Protein AF-A0A0F9UTX5-F1 (afdb_monomer)

Mean predicted aligned error: 12.97 Å

pLDDT: mean 73.26, std 16.22, range [46.44, 94.38]

Organism: NCBI:txid412755

Foldseek 3Di:
DVVVLVVVQVVAQEEDEDDDPVCPDPQFKDWLVVLCVLLVHDSVLCVLCSNVLSWYWYQYPVRTTITTPVSSVVCVVVCVVQDPVNSVQCVVVDPVSNVVVVVVVVVVPDDDD

Solvent-accessible surface area (backbone atoms only — not comparable to full-atom values): 6620 Å² total; per-residue (Å²): 111,69,69,61,49,53,60,55,50,78,75,52,60,44,86,38,71,84,68,64,75,72,55,70,33,82,91,42,20,28,47,45,69,58,45,15,58,74,72,74,48,53,52,67,58,45,65,75,38,33,73,81,71,50,47,42,34,40,34,48,97,83,72,47,49,28,34,44,48,67,60,53,50,48,48,63,69,59,35,85,79,52,52,75,66,52,57,49,45,34,68,74,44,44,83,65,34,41,57,50,51,54,52,50,61,60,60,74,69,62,76,89,125

Sequence (113 aa):
MAQALQNYVSRHKGDIWNAPGWVFAPDVTLRIGKAAAFLGISAINLIRNTDLWGFTVYRTSGYYRYYLISELEAFKTEAPKLTASDIKRATEGGKNGIQTAITKAARGKRPKA

Nearest PDB structures (foldseek):
  6ama-assembly1_B  TM=8.672E-01  e=1.223E-01  Streptomyces venezuelae
  6ama-assembly1_A  TM=8.752E-01  e=1.779E-01  Streptomyces venezuelae
  6amk-assembly1_A  TM=8.420E-01  e=2.589E-01  Streptomyces venezuelae
  5i44-assembly4_E  TM=6.878E-01  e=1.475E-01  Bacillus subtilis subsp. subtilis str. 168
  5i44-assembly1_D  TM=6.869E-01  e=1.779E-01  Bacillus subtilis subsp. subtilis str. 168

Secondary structure (DSSP, 8-state):
-HHHHHHHHTT--SEESS--GGGGSTTTEEEHHHHHHHHTS-HHHHHHHHHHHT--EEE-TT--EEEEHHHHHHHHHHGGGS-HHHHHHH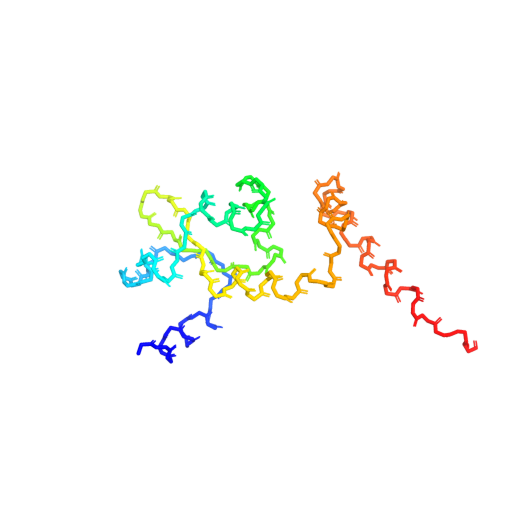HHSHHHHHHHHHHHHHHTT----

Radius of gyration: 16.25 Å; Cα contacts (8 Å, |Δi|>4): 103; chains: 1; bounding box: 46×26×47 Å

Structure (mmCIF, N/CA/C/O backbone):
data_AF-A0A0F9UTX5-F1
#
_entry.id   AF-A0A0F9UTX5-F1
#
loop_
_atom_site.group_PDB
_atom_site.id
_atom_site.type_symbol
_atom_site.label_atom_id
_atom_site.label_alt_id
_atom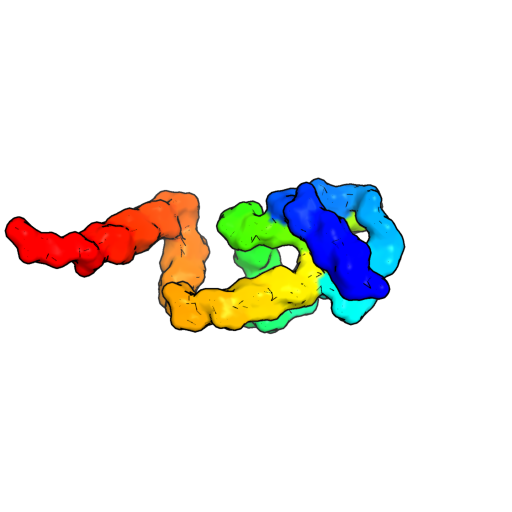_site.label_comp_id
_atom_site.label_asym_id
_atom_site.label_entity_id
_atom_site.label_seq_id
_atom_site.pdbx_PDB_ins_code
_atom_site.Cartn_x
_atom_site.Cartn_y
_atom_site.Cartn_z
_atom_site.occupancy
_atom_site.B_iso_or_equiv
_atom_site.auth_seq_id
_atom_site.auth_comp_id
_atom_site.auth_asym_id
_atom_site.auth_atom_id
_atom_site.pdbx_PDB_model_num
ATOM 1 N N . MET A 1 1 ? -7.980 -6.834 -18.075 1.00 56.12 1 MET A N 1
ATOM 2 C CA . MET A 1 1 ? -6.999 -6.382 -17.060 1.00 56.12 1 MET A CA 1
ATOM 3 C C . MET A 1 1 ? -7.576 -6.410 -15.640 1.00 56.12 1 MET A C 1
ATOM 5 O O . MET A 1 1 ? -6.943 -6.997 -14.774 1.00 56.12 1 MET A O 1
ATOM 9 N N . ALA A 1 2 ? -8.796 -5.901 -15.407 1.00 59.25 2 ALA A N 1
ATOM 10 C CA . ALA A 1 2 ? -9.428 -5.852 -14.076 1.00 59.25 2 ALA A CA 1
ATOM 11 C C . ALA A 1 2 ? -9.548 -7.208 -13.336 1.00 59.25 2 ALA A C 1
ATOM 13 O O . ALA A 1 2 ? -9.177 -7.292 -12.169 1.00 59.25 2 ALA A O 1
ATOM 14 N N . GLN A 1 3 ? -9.980 -8.286 -14.009 1.00 64.56 3 GLN A N 1
ATOM 15 C CA . GLN A 1 3 ? -10.125 -9.615 -13.381 1.00 64.56 3 GLN A CA 1
ATOM 16 C C . GLN A 1 3 ? -8.777 -10.217 -12.942 1.00 64.56 3 GLN A C 1
ATOM 18 O O . GLN A 1 3 ? -8.666 -10.816 -11.876 1.00 64.56 3 GLN A O 1
ATOM 23 N N . ALA A 1 4 ? -7.735 -10.050 -13.763 1.00 64.81 4 ALA A N 1
ATOM 24 C CA . ALA A 1 4 ? -6.394 -10.551 -13.468 1.00 64.81 4 ALA A CA 1
ATOM 25 C C . ALA A 1 4 ? -5.766 -9.799 -12.289 1.00 64.81 4 ALA A C 1
ATOM 27 O O . ALA A 1 4 ? -5.165 -10.425 -11.421 1.00 64.81 4 ALA A O 1
ATOM 28 N N . LEU A 1 5 ? -5.975 -8.480 -12.220 1.00 64.19 5 LEU A N 1
ATOM 29 C CA . LEU A 1 5 ? -5.590 -7.665 -11.071 1.00 64.19 5 LEU A CA 1
ATOM 30 C C . LEU A 1 5 ? -6.323 -8.125 -9.803 1.00 64.19 5 LEU A C 1
ATOM 32 O O . LEU A 1 5 ? -5.664 -8.424 -8.816 1.00 64.19 5 LEU A O 1
ATOM 36 N N . GLN A 1 6 ? -7.650 -8.278 -9.828 1.00 66.38 6 GLN A N 1
ATOM 37 C CA . GLN A 1 6 ? -8.408 -8.764 -8.663 1.00 66.38 6 GLN A CA 1
ATOM 38 C C . GLN A 1 6 ? -7.940 -10.145 -8.177 1.00 66.38 6 GLN A C 1
ATOM 40 O O . GLN A 1 6 ? -7.744 -10.355 -6.978 1.00 66.38 6 GLN A O 1
ATOM 45 N N . ASN A 1 7 ? -7.705 -11.081 -9.097 1.00 70.81 7 ASN A N 1
ATOM 46 C CA . ASN A 1 7 ? -7.204 -12.414 -8.756 1.00 70.81 7 ASN A CA 1
ATOM 47 C C . ASN A 1 7 ? -5.779 -12.370 -8.187 1.00 70.81 7 ASN A C 1
ATOM 49 O O . ASN A 1 7 ? -5.430 -13.189 -7.341 1.00 70.81 7 ASN A O 1
ATOM 53 N N . TYR A 1 8 ? -4.957 -11.428 -8.647 1.00 68.38 8 TYR A N 1
ATOM 54 C CA . TYR A 1 8 ? -3.596 -11.251 -8.159 1.00 68.38 8 TYR A CA 1
ATOM 55 C C . TYR A 1 8 ? -3.577 -10.624 -6.757 1.00 68.38 8 TYR A C 1
ATOM 57 O O . TYR A 1 8 ? -2.915 -11.141 -5.865 1.00 68.38 8 TYR A O 1
ATOM 65 N N . VAL A 1 9 ? -4.365 -9.571 -6.527 1.00 65.69 9 VAL A N 1
ATOM 66 C CA . VAL A 1 9 ? -4.469 -8.880 -5.229 1.00 65.69 9 VAL A CA 1
ATOM 67 C C . VAL A 1 9 ? -5.085 -9.774 -4.157 1.00 65.69 9 VAL A C 1
ATOM 69 O O . VAL A 1 9 ? -4.559 -9.865 -3.058 1.00 65.69 9 VAL A O 1
ATOM 72 N N . SER A 1 10 ? -6.160 -10.503 -4.469 1.00 66.25 10 SER A N 1
ATOM 73 C CA . SER A 1 10 ? -6.839 -11.369 -3.487 1.00 66.25 10 SER A CA 1
ATOM 74 C C . SER A 1 10 ? -5.953 -12.477 -2.901 1.00 66.25 10 SER A C 1
ATOM 76 O O . SER A 1 10 ? -6.254 -12.995 -1.826 1.00 66.25 10 SER A O 1
ATOM 78 N N . ARG A 1 11 ? -4.853 -12.832 -3.576 1.00 65.44 11 ARG A N 1
ATOM 79 C CA . ARG A 1 11 ? -3.894 -13.854 -3.129 1.00 65.44 11 ARG A CA 1
ATOM 80 C C . ARG A 1 11 ? -2.819 -13.329 -2.182 1.00 65.44 11 ARG A C 1
ATOM 82 O O . ARG A 1 11 ? -2.074 -14.135 -1.625 1.00 65.44 11 ARG A O 1
ATOM 89 N N . HIS A 1 12 ? -2.697 -12.019 -2.013 1.00 66.19 12 HIS A N 1
ATOM 90 C CA . HIS A 1 12 ? -1.571 -11.421 -1.311 1.00 66.19 12 HIS A CA 1
ATOM 91 C C . HIS A 1 12 ? -2.050 -10.372 -0.303 1.00 66.19 12 HIS A C 1
ATOM 93 O O . HIS A 1 12 ? -2.969 -9.628 -0.597 1.00 66.19 12 HIS A O 1
ATOM 99 N N . LYS A 1 13 ? -1.455 -10.348 0.897 1.00 65.75 13 LYS A N 1
ATOM 100 C CA . LYS A 1 13 ? -1.717 -9.377 1.985 1.00 65.75 13 LYS A CA 1
ATOM 101 C C .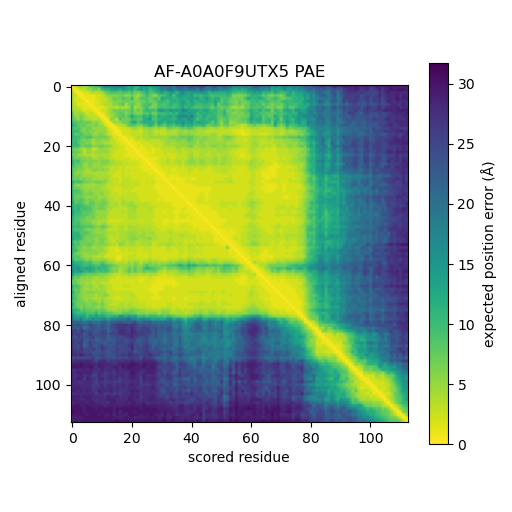 LYS A 1 13 ? -0.463 -9.177 2.850 1.00 65.75 13 LYS A C 1
ATOM 103 O O . LYS A 1 13 ? -0.495 -9.303 4.070 1.00 65.75 13 LYS A O 1
ATOM 108 N N . GLY A 1 14 ? 0.674 -9.005 2.181 1.00 74.50 14 GLY A N 1
ATOM 109 C CA . GLY A 1 14 ? 2.001 -8.849 2.780 1.00 74.50 14 GLY A CA 1
ATOM 110 C C . GLY A 1 14 ? 2.994 -8.262 1.771 1.00 74.50 14 GLY A C 1
ATOM 111 O O . GLY A 1 14 ? 2.578 -7.755 0.727 1.00 74.50 14 GLY A O 1
ATOM 112 N N . ASP A 1 15 ? 4.295 -8.340 2.068 1.00 84.31 15 ASP A N 1
ATOM 113 C CA . ASP A 1 15 ? 5.359 -7.814 1.198 1.00 84.31 15 ASP A CA 1
ATOM 114 C C . ASP A 1 15 ? 5.608 -8.732 -0.023 1.00 84.31 15 ASP A C 1
ATOM 116 O O . ASP A 1 15 ? 5.925 -9.914 0.120 1.00 84.31 15 ASP A O 1
ATOM 120 N N . ILE A 1 16 ? 5.538 -8.172 -1.236 1.00 88.06 16 ILE A N 1
ATOM 121 C CA . ILE A 1 16 ? 5.797 -8.862 -2.511 1.00 88.06 16 ILE A CA 1
ATOM 122 C C . ILE A 1 16 ? 6.984 -8.223 -3.224 1.00 88.06 16 ILE A C 1
ATOM 124 O O . ILE A 1 16 ? 6.950 -7.043 -3.557 1.00 88.06 16 ILE A O 1
ATOM 1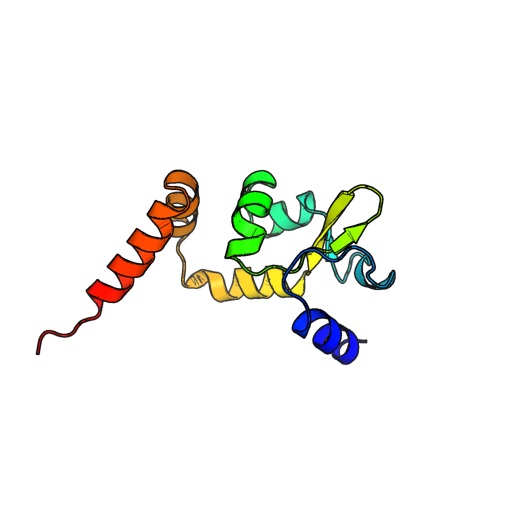28 N N . TRP A 1 17 ? 8.003 -9.024 -3.533 1.00 84.44 17 TRP A N 1
ATOM 129 C CA . TRP A 1 17 ? 9.254 -8.559 -4.148 1.00 84.44 17 TRP A CA 1
ATOM 130 C C . TRP A 1 17 ? 9.356 -8.798 -5.660 1.00 84.44 17 TRP A C 1
ATOM 132 O O . TRP A 1 17 ? 10.144 -8.137 -6.326 1.00 84.44 17 TRP A O 1
ATOM 142 N N . ASN A 1 18 ? 8.534 -9.696 -6.212 1.00 80.12 18 ASN A N 1
ATOM 143 C CA . ASN A 1 18 ? 8.616 -10.146 -7.608 1.00 80.12 18 ASN A CA 1
ATOM 144 C C . ASN A 1 18 ? 7.277 -9.978 -8.335 1.00 80.12 18 ASN A C 1
ATOM 146 O O . ASN A 1 18 ? 6.745 -10.920 -8.924 1.00 80.12 18 ASN A O 1
ATOM 150 N N . ALA A 1 19 ? 6.690 -8.787 -8.238 1.00 83.31 19 ALA A N 1
ATOM 151 C CA . ALA A 1 19 ? 5.434 -8.498 -8.913 1.00 83.31 19 ALA A CA 1
ATOM 152 C C . ALA A 1 19 ? 5.643 -8.175 -10.404 1.00 83.31 19 ALA A C 1
ATOM 154 O O . ALA A 1 19 ? 6.680 -7.620 -10.774 1.00 83.31 19 ALA A O 1
ATOM 155 N N . PRO A 1 20 ? 4.661 -8.485 -11.270 1.00 84.19 20 PRO A N 1
ATOM 156 C CA . PRO A 1 20 ? 4.687 -8.073 -12.665 1.00 84.19 20 PRO A CA 1
ATOM 157 C C . PRO A 1 20 ? 4.847 -6.557 -12.817 1.00 84.19 20 PRO A C 1
ATOM 159 O O . PRO A 1 20 ? 4.254 -5.788 -12.063 1.00 84.19 20 PRO A O 1
ATOM 162 N N . GLY A 1 21 ? 5.568 -6.122 -13.854 1.00 83.31 21 GLY A N 1
ATOM 163 C CA . GLY A 1 21 ? 5.844 -4.700 -14.099 1.00 83.31 21 GLY A CA 1
ATOM 164 C C . GLY A 1 21 ? 4.595 -3.810 -14.155 1.00 83.31 21 GLY A C 1
ATOM 165 O O . GLY A 1 21 ? 4.627 -2.680 -13.675 1.00 83.31 21 GLY A O 1
ATOM 166 N N . TRP A 1 22 ? 3.474 -4.336 -14.665 1.00 85.00 22 TRP A N 1
ATOM 167 C CA . TRP A 1 22 ? 2.203 -3.607 -14.761 1.00 85.00 22 TRP A CA 1
ATOM 168 C C . TRP A 1 22 ? 1.603 -3.229 -13.397 1.00 85.00 22 TRP A C 1
ATOM 170 O O . TRP A 1 22 ? 0.814 -2.294 -13.327 1.00 85.00 22 TRP A O 1
ATOM 180 N N . VAL A 1 23 ? 1.990 -3.899 -12.305 1.00 85.56 23 VAL A N 1
ATOM 181 C CA . VAL A 1 23 ? 1.538 -3.550 -10.946 1.00 85.56 23 VAL A CA 1
ATOM 182 C C . VAL A 1 23 ? 2.080 -2.186 -10.515 1.00 85.56 23 VAL A C 1
ATOM 184 O O . VAL A 1 23 ? 1.427 -1.460 -9.771 1.00 85.56 23 VAL A O 1
ATOM 187 N N . PHE A 1 24 ? 3.256 -1.800 -11.010 1.00 88.06 24 PHE A N 1
ATOM 188 C CA . PHE A 1 24 ? 3.900 -0.527 -10.679 1.00 88.06 24 PHE A CA 1
ATOM 189 C C . PHE A 1 24 ? 3.425 0.640 -11.553 1.00 88.06 24 PHE A C 1
ATOM 191 O O . PHE A 1 24 ? 3.987 1.735 -11.475 1.00 88.06 24 PHE A O 1
ATOM 198 N N . ALA A 1 25 ? 2.414 0.415 -12.397 1.00 86.75 25 ALA A N 1
ATOM 199 C CA . ALA A 1 25 ? 1.832 1.463 -13.214 1.00 86.75 25 ALA A CA 1
ATOM 200 C C . ALA A 1 25 ? 1.121 2.518 -12.330 1.00 86.75 25 ALA A C 1
ATOM 202 O O . ALA A 1 25 ? 0.549 2.161 -11.292 1.00 86.75 25 ALA A O 1
ATOM 203 N N . PRO A 1 26 ? 1.158 3.816 -12.699 1.00 85.00 26 PRO A N 1
ATOM 204 C CA . PRO A 1 26 ? 0.644 4.906 -11.859 1.00 85.00 26 PRO A CA 1
ATOM 205 C C . PRO A 1 26 ? -0.862 4.854 -11.566 1.00 85.00 26 PRO A C 1
ATOM 207 O O . PRO A 1 26 ? -1.317 5.498 -10.625 1.00 85.00 26 PRO A O 1
ATOM 210 N N . ASP A 1 27 ? -1.618 4.136 -12.390 1.00 86.75 27 ASP A N 1
ATOM 211 C CA . ASP A 1 27 ? -3.057 3.883 -12.290 1.00 86.75 27 ASP A CA 1
ATOM 212 C C . ASP A 1 27 ? -3.398 2.657 -11.426 1.00 86.75 27 ASP A C 1
ATOM 214 O O . ASP A 1 27 ? -4.560 2.450 -11.085 1.00 86.75 27 ASP A O 1
ATOM 218 N N . VAL A 1 28 ? -2.397 1.861 -11.035 1.00 87.44 28 VAL A N 1
ATOM 219 C CA . VAL A 1 28 ? -2.580 0.633 -10.245 1.00 87.44 28 VAL A CA 1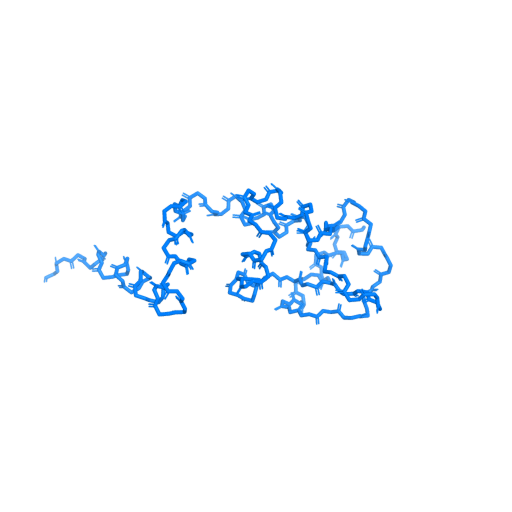
ATOM 220 C C . VAL A 1 28 ? -2.059 0.806 -8.819 1.00 87.44 28 VAL A C 1
ATOM 222 O O . VAL A 1 28 ? -2.771 0.511 -7.853 1.00 87.44 28 VAL A O 1
ATOM 225 N N . THR A 1 29 ? -0.828 1.301 -8.660 1.00 92.31 29 THR A N 1
ATOM 226 C CA . THR A 1 29 ? -0.214 1.511 -7.342 1.00 92.31 29 THR A CA 1
ATOM 227 C C . THR A 1 29 ? 0.329 2.920 -7.150 1.00 92.31 29 THR A C 1
ATOM 229 O O . THR A 1 29 ? 0.780 3.603 -8.068 1.00 92.31 29 THR A O 1
ATOM 232 N N . LEU A 1 30 ? 0.351 3.346 -5.889 1.00 93.62 30 LEU A N 1
ATOM 233 C CA . LEU A 1 30 ? 0.982 4.575 -5.443 1.00 93.62 30 LEU A CA 1
ATOM 234 C C . LEU A 1 30 ? 2.212 4.268 -4.607 1.00 93.62 30 LEU A C 1
ATOM 236 O O . LEU A 1 30 ? 2.188 3.468 -3.671 1.00 93.62 30 LEU A O 1
ATOM 240 N N . ARG A 1 31 ? 3.291 5.000 -4.882 1.00 93.81 31 ARG A N 1
ATOM 241 C CA . ARG A 1 31 ? 4.452 5.031 -3.994 1.00 93.81 31 ARG A CA 1
ATOM 242 C C . ARG A 1 31 ? 4.036 5.559 -2.623 1.00 93.81 31 ARG A C 1
ATOM 244 O O . ARG A 1 31 ? 3.210 6.468 -2.538 1.00 93.81 31 ARG A O 1
ATOM 251 N N . ILE A 1 32 ? 4.690 5.073 -1.572 1.00 92.94 32 ILE A N 1
ATOM 252 C CA . ILE A 1 32 ? 4.401 5.409 -0.171 1.00 92.94 32 ILE A CA 1
ATOM 253 C C . ILE A 1 32 ? 4.058 6.880 0.111 1.00 92.94 32 ILE A C 1
ATOM 255 O O . ILE A 1 32 ? 3.094 7.141 0.818 1.00 92.94 32 ILE A O 1
ATOM 259 N N . GLY A 1 33 ? 4.807 7.843 -0.437 1.00 91.81 33 GLY A N 1
ATOM 260 C CA . GLY A 1 33 ? 4.538 9.266 -0.202 1.00 91.81 33 GLY A CA 1
ATOM 261 C C . GLY A 1 33 ? 3.175 9.708 -0.741 1.00 91.81 33 GLY A C 1
ATOM 262 O O . GLY A 1 33 ? 2.429 10.391 -0.046 1.00 91.81 33 GLY A O 1
ATOM 263 N N . LYS A 1 34 ? 2.814 9.255 -1.949 1.00 94.38 34 LYS A N 1
ATOM 264 C CA . LYS A 1 34 ? 1.505 9.534 -2.556 1.00 94.38 34 LYS A CA 1
ATOM 265 C C . LYS A 1 34 ? 0.385 8.766 -1.854 1.00 94.38 34 LYS A C 1
ATOM 267 O O . LYS A 1 34 ? -0.671 9.336 -1.623 1.00 94.38 34 LYS A O 1
ATOM 272 N N . ALA A 1 35 ? 0.631 7.514 -1.465 1.00 92.88 35 ALA A N 1
ATOM 273 C CA . ALA A 1 35 ? -0.329 6.710 -0.708 1.00 92.88 35 ALA A CA 1
ATOM 274 C C . ALA A 1 35 ? -0.658 7.338 0.660 1.00 92.88 35 ALA A C 1
ATOM 276 O O . ALA A 1 35 ? -1.819 7.445 1.042 1.00 92.88 35 ALA A O 1
ATOM 277 N N . ALA A 1 36 ? 0.358 7.826 1.376 1.00 89.50 36 ALA A N 1
ATOM 278 C CA . ALA A 1 36 ? 0.181 8.500 2.658 1.00 89.50 36 ALA A CA 1
ATOM 279 C C . ALA A 1 36 ? -0.597 9.819 2.509 1.00 89.50 36 ALA A C 1
ATOM 281 O O . ALA A 1 36 ? -1.535 10.066 3.265 1.00 89.50 36 ALA A O 1
ATOM 282 N N . ALA A 1 37 ? -0.269 10.618 1.486 1.00 89.44 37 ALA A N 1
ATOM 283 C CA . ALA A 1 37 ? -1.010 11.835 1.159 1.00 89.44 37 ALA A CA 1
ATOM 284 C C . ALA A 1 37 ? -2.477 11.544 0.795 1.00 89.44 37 ALA A C 1
ATOM 286 O O . ALA A 1 37 ? -3.371 12.253 1.248 1.00 89.44 37 ALA A O 1
ATOM 287 N N . PHE A 1 38 ? -2.739 10.470 0.042 1.00 89.06 38 PHE A N 1
ATOM 288 C CA . PHE A 1 38 ? -4.092 10.042 -0.328 1.00 89.06 38 PHE A CA 1
ATOM 289 C C . PHE A 1 38 ? -4.972 9.719 0.894 1.00 89.06 38 PHE A C 1
ATOM 291 O O . PHE A 1 38 ? -6.166 10.050 0.920 1.00 89.06 38 PHE A O 1
ATOM 298 N N . LEU A 1 39 ? -4.362 9.103 1.912 1.00 86.06 39 LEU A N 1
ATOM 299 C CA . LEU A 1 39 ? -4.989 8.758 3.190 1.00 86.06 39 LEU A CA 1
ATOM 300 C C . LEU A 1 39 ? -4.976 9.901 4.222 1.00 86.06 39 LEU A C 1
ATOM 302 O O . LEU A 1 39 ? -5.607 9.771 5.267 1.00 86.06 39 LEU A O 1
ATOM 306 N N . GLY A 1 40 ? -4.270 11.006 3.966 1.00 87.00 40 GLY A N 1
ATOM 307 C CA . GLY A 1 40 ? -4.146 12.117 4.916 1.00 87.00 40 GLY A CA 1
ATOM 308 C C . GLY A 1 40 ? -3.322 11.787 6.170 1.00 87.00 40 GLY A C 1
ATOM 309 O O . GLY A 1 40 ? -3.558 12.363 7.229 1.00 87.00 40 GLY A O 1
ATOM 310 N N . ILE A 1 41 ? -2.365 10.860 6.074 1.00 85.12 41 ILE A N 1
ATOM 311 C CA . ILE A 1 41 ? -1.499 10.430 7.186 1.00 85.12 41 ILE A CA 1
ATOM 312 C C . ILE A 1 41 ? -0.018 10.609 6.838 1.00 85.12 41 ILE A C 1
ATOM 314 O O . ILE A 1 41 ? 0.353 10.801 5.682 1.00 85.12 41 ILE A O 1
ATOM 318 N N . SER A 1 42 ? 0.868 10.512 7.834 1.00 89.38 42 SER A N 1
ATOM 319 C CA . SER A 1 42 ? 2.310 10.491 7.570 1.00 89.38 42 SER A CA 1
ATOM 320 C C . SER A 1 42 ? 2.751 9.152 6.969 1.00 89.38 42 SER A C 1
ATOM 322 O O . SER A 1 42 ? 2.206 8.093 7.289 1.00 89.38 42 SER A O 1
ATOM 324 N N . ALA A 1 43 ? 3.798 9.176 6.138 1.00 88.75 43 ALA A N 1
ATOM 325 C CA . ALA A 1 43 ? 4.371 7.963 5.547 1.00 88.75 43 ALA A CA 1
ATOM 326 C C . ALA A 1 43 ? 4.840 6.953 6.610 1.00 88.75 43 ALA A C 1
ATOM 328 O O . ALA A 1 43 ? 4.717 5.745 6.423 1.00 88.75 43 ALA A O 1
ATOM 329 N N . ILE A 1 44 ? 5.338 7.446 7.749 1.00 88.50 44 ILE A N 1
ATOM 330 C CA . ILE A 1 44 ? 5.734 6.615 8.891 1.00 88.50 44 ILE A CA 1
ATOM 331 C C . ILE A 1 44 ? 4.513 5.913 9.489 1.00 88.50 44 ILE A C 1
ATOM 333 O O . ILE A 1 44 ? 4.594 4.724 9.792 1.00 88.50 44 ILE A O 1
ATOM 337 N N . ASN A 1 45 ? 3.389 6.622 9.647 1.00 83.88 45 ASN A N 1
ATOM 338 C CA . ASN A 1 45 ? 2.174 6.026 10.195 1.00 83.88 45 ASN A CA 1
ATOM 339 C C . ASN A 1 45 ? 1.604 4.957 9.258 1.00 83.88 45 ASN A C 1
ATOM 341 O O . ASN A 1 45 ? 1.190 3.900 9.725 1.00 83.88 45 ASN A O 1
ATOM 345 N N . LEU A 1 46 ? 1.675 5.201 7.944 1.00 88.44 46 LEU A N 1
ATOM 346 C CA . LEU A 1 46 ? 1.331 4.201 6.939 1.00 88.44 46 LEU A CA 1
ATOM 347 C C . LEU A 1 46 ? 2.180 2.937 7.121 1.00 88.44 46 LEU A C 1
ATOM 349 O O . LEU A 1 46 ? 1.616 1.883 7.361 1.00 88.44 46 LEU A O 1
ATOM 353 N N . ILE A 1 47 ? 3.515 3.053 7.147 1.00 87.94 47 ILE A N 1
ATOM 354 C CA . ILE A 1 47 ? 4.418 1.896 7.329 1.00 87.94 47 ILE A CA 1
ATOM 355 C C . ILE A 1 47 ? 4.117 1.121 8.611 1.00 87.94 47 ILE A C 1
ATOM 357 O O . ILE A 1 47 ? 4.119 -0.105 8.599 1.00 87.94 47 ILE A O 1
ATOM 361 N N . ARG A 1 48 ? 3.915 1.827 9.728 1.00 85.56 48 ARG A N 1
ATOM 362 C CA . ARG A 1 48 ? 3.719 1.194 11.041 1.00 85.56 48 ARG A CA 1
ATOM 363 C C . ARG A 1 48 ? 2.429 0.385 11.123 1.00 85.56 48 ARG A C 1
ATOM 365 O O . ARG A 1 48 ? 2.379 -0.562 11.900 1.00 85.56 48 ARG A O 1
ATOM 372 N N . ASN A 1 49 ? 1.409 0.773 10.361 1.00 83.12 49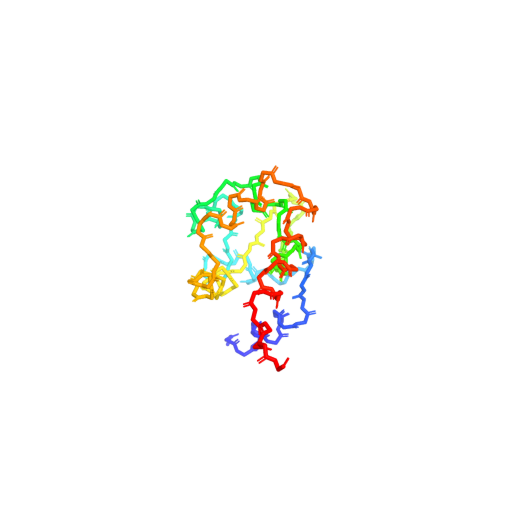 ASN A N 1
ATOM 373 C CA . ASN A 1 49 ? 0.090 0.153 10.416 1.00 83.12 49 ASN A CA 1
ATOM 374 C C . ASN A 1 49 ? -0.269 -0.632 9.153 1.00 83.12 49 ASN A C 1
ATOM 376 O O . ASN A 1 49 ? -1.333 -1.234 9.133 1.00 83.12 49 ASN A O 1
ATOM 380 N N . THR A 1 50 ? 0.600 -0.679 8.138 1.00 85.50 50 THR A N 1
ATOM 381 C CA . THR A 1 50 ? 0.412 -1.469 6.912 1.00 85.50 50 THR A CA 1
ATOM 382 C C . THR A 1 50 ? -0.087 -2.883 7.209 1.00 85.50 50 THR A C 1
ATOM 384 O O . THR A 1 50 ? -1.128 -3.282 6.692 1.00 85.50 50 THR A O 1
ATOM 387 N N . ASP A 1 51 ? 0.620 -3.611 8.079 1.00 79.31 51 ASP A N 1
ATOM 388 C CA . ASP A 1 51 ? 0.287 -5.001 8.406 1.00 79.31 51 ASP A CA 1
ATOM 389 C C . ASP A 1 51 ? -1.040 -5.098 9.166 1.00 79.31 51 ASP A C 1
ATOM 391 O O . ASP A 1 51 ? -1.830 -6.013 8.951 1.00 79.31 51 ASP A O 1
ATOM 395 N N . LEU A 1 52 ? -1.309 -4.125 10.045 1.00 78.56 52 LEU A N 1
ATOM 396 C CA . LEU A 1 52 ? -2.547 -4.060 10.820 1.00 78.56 52 LEU A CA 1
ATOM 397 C C . LEU A 1 52 ? -3.761 -3.787 9.923 1.00 78.56 52 LEU A C 1
ATOM 399 O O . LEU A 1 52 ? -4.837 -4.329 10.156 1.00 78.56 52 LEU A O 1
ATOM 403 N N . TRP A 1 53 ? -3.588 -2.938 8.912 1.00 81.56 53 TRP A N 1
ATOM 404 C CA . TRP A 1 53 ? -4.615 -2.607 7.928 1.00 81.56 53 TRP A CA 1
ATOM 405 C C . TRP A 1 53 ? -4.738 -3.664 6.828 1.00 81.56 53 TRP A C 1
ATOM 407 O O . TRP A 1 53 ? -5.665 -3.601 6.025 1.00 81.56 53 TRP A O 1
ATOM 417 N N . GLY A 1 54 ? -3.847 -4.661 6.817 1.00 82.12 54 GLY A N 1
ATOM 418 C CA . GLY A 1 54 ? -3.876 -5.768 5.870 1.00 82.12 54 GLY A CA 1
ATOM 419 C C . GLY A 1 54 ? -3.601 -5.338 4.431 1.00 82.12 54 GLY A C 1
ATOM 420 O O . GLY A 1 54 ? -4.124 -5.968 3.514 1.00 82.12 54 GLY A O 1
ATOM 421 N N . PHE A 1 55 ? -2.827 -4.264 4.242 1.00 86.94 55 PHE A N 1
ATOM 422 C CA . PHE A 1 55 ? -2.450 -3.781 2.917 1.00 86.94 55 PHE A CA 1
ATOM 423 C C . PHE A 1 55 ? -1.426 -4.692 2.255 1.00 86.94 55 PHE A C 1
ATOM 425 O O . PHE A 1 55 ? -0.505 -5.204 2.894 1.00 86.94 55 PHE A O 1
ATOM 432 N N . THR A 1 56 ? -1.545 -4.818 0.939 1.00 89.69 56 THR A N 1
ATOM 433 C CA . THR A 1 56 ? -0.532 -5.466 0.119 1.00 89.69 56 THR A CA 1
ATOM 434 C C . THR A 1 56 ? 0.559 -4.461 -0.216 1.00 89.69 56 THR A C 1
ATOM 436 O O . THR A 1 56 ? 0.291 -3.381 -0.750 1.00 89.69 56 THR A O 1
ATOM 439 N N . VAL A 1 57 ? 1.815 -4.812 0.069 1.00 90.81 57 VAL A N 1
ATOM 440 C CA . VAL A 1 57 ? 2.956 -3.945 -0.236 1.00 90.81 57 VAL A CA 1
ATOM 441 C C . VAL A 1 57 ? 3.791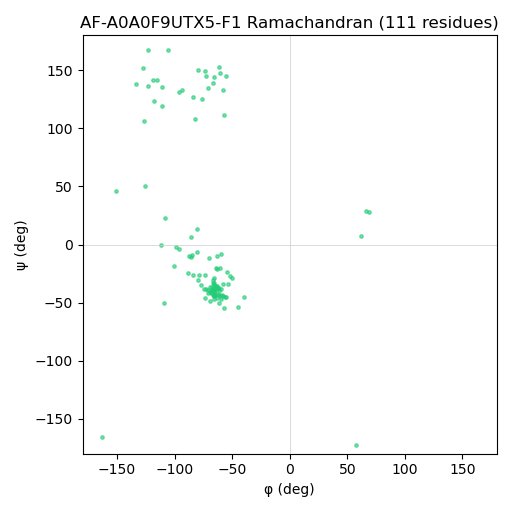 -4.554 -1.335 1.00 90.81 57 VAL A C 1
ATOM 443 O O . VAL A 1 57 ? 4.402 -5.607 -1.182 1.00 90.81 57 VAL A O 1
ATOM 446 N N . TYR A 1 58 ? 3.900 -3.822 -2.431 1.00 91.44 58 TYR A N 1
ATOM 447 C CA . TYR A 1 58 ? 4.772 -4.186 -3.531 1.00 91.44 58 TYR A CA 1
ATOM 448 C C . TYR A 1 58 ? 6.121 -3.501 -3.363 1.00 91.44 58 TYR A C 1
ATOM 450 O O . TYR A 1 58 ? 6.209 -2.303 -3.067 1.00 91.44 58 TYR A O 1
ATOM 458 N N . ARG A 1 59 ? 7.182 -4.281 -3.539 1.00 89.69 59 ARG A N 1
ATOM 459 C CA . ARG A 1 59 ? 8.573 -3.867 -3.414 1.00 89.69 59 ARG A CA 1
ATOM 460 C C . ARG A 1 59 ? 9.263 -3.984 -4.759 1.00 89.69 59 ARG A C 1
ATOM 462 O O . ARG A 1 59 ? 9.043 -4.931 -5.506 1.00 89.69 59 ARG A O 1
ATOM 469 N N . THR A 1 60 ? 10.131 -3.022 -5.034 1.00 84.88 60 THR A N 1
ATOM 470 C CA . THR A 1 60 ? 11.129 -3.126 -6.101 1.00 84.88 60 THR A CA 1
ATOM 471 C C . THR A 1 60 ? 12.508 -3.361 -5.487 1.00 84.88 60 THR A C 1
ATOM 473 O O . THR A 1 60 ? 12.700 -3.169 -4.284 1.00 84.88 60 THR A O 1
ATOM 476 N N . SER A 1 61 ? 13.494 -3.728 -6.308 1.00 76.69 61 SER A N 1
ATOM 477 C CA . SER A 1 61 ? 14.897 -3.905 -5.892 1.00 76.69 61 SER A CA 1
ATOM 478 C C . SER A 1 61 ? 15.494 -2.677 -5.184 1.00 76.69 61 SER A C 1
ATOM 480 O O . SER A 1 61 ? 16.396 -2.813 -4.366 1.00 76.69 61 SER A O 1
ATOM 482 N N . GLY A 1 62 ? 14.944 -1.481 -5.427 1.00 78.50 62 GLY A N 1
ATOM 483 C CA . GLY A 1 62 ? 15.283 -0.241 -4.719 1.00 78.50 62 GLY A CA 1
ATOM 484 C C . GLY A 1 62 ? 14.612 -0.064 -3.348 1.00 78.50 62 GLY A C 1
ATOM 485 O O . GLY A 1 62 ? 14.588 1.051 -2.836 1.00 78.50 62 GLY A O 1
ATOM 486 N N . TYR A 1 63 ? 14.016 -1.114 -2.770 1.00 80.12 63 TYR A N 1
ATOM 487 C CA . TYR A 1 63 ? 13.320 -1.120 -1.469 1.00 80.12 63 TYR A CA 1
ATOM 488 C C . TYR A 1 63 ? 12.097 -0.191 -1.366 1.00 80.12 63 TYR A C 1
ATOM 490 O O . TYR A 1 63 ? 11.501 -0.047 -0.288 1.00 80.12 63 TYR A O 1
ATOM 498 N N . TYR A 1 64 ? 11.673 0.417 -2.474 1.00 89.12 64 TYR A N 1
ATOM 499 C CA . TYR A 1 64 ? 10.515 1.300 -2.501 1.00 89.12 64 TYR A CA 1
ATOM 500 C C . TYR A 1 64 ? 9.225 0.530 -2.235 1.00 89.12 64 TYR A C 1
ATOM 502 O O . TYR A 1 64 ? 9.039 -0.575 -2.734 1.00 89.12 64 TYR A O 1
ATOM 510 N N . ARG A 1 65 ? 8.336 1.138 -1.442 1.00 90.88 65 ARG A N 1
ATOM 511 C CA . ARG A 1 65 ? 7.010 0.603 -1.121 1.00 90.88 65 ARG A CA 1
ATOM 512 C C . ARG A 1 65 ? 5.955 1.204 -2.036 1.00 90.88 65 ARG A C 1
ATOM 514 O O . ARG A 1 65 ? 5.871 2.435 -2.148 1.00 90.88 65 ARG A O 1
ATOM 521 N N . TYR A 1 66 ? 5.138 0.332 -2.602 1.00 93.69 66 TYR A N 1
ATOM 522 C CA . TYR A 1 66 ? 3.988 0.659 -3.427 1.00 93.69 66 TYR A CA 1
ATOM 523 C C . TYR A 1 66 ? 2.736 0.024 -2.823 1.00 93.69 66 TYR A C 1
ATOM 525 O O . TYR A 1 66 ? 2.771 -1.128 -2.395 1.00 93.69 66 TYR A O 1
ATOM 533 N N . TYR A 1 67 ? 1.659 0.799 -2.783 1.00 92.12 67 TYR A N 1
ATOM 534 C CA . TYR A 1 67 ? 0.361 0.428 -2.224 1.00 92.12 67 TYR A CA 1
ATOM 535 C C . TYR A 1 67 ? -0.685 0.483 -3.328 1.00 92.12 67 TYR A C 1
ATOM 537 O O . TYR A 1 67 ? -0.636 1.386 -4.165 1.00 92.12 67 TYR A O 1
ATOM 545 N N . LEU A 1 68 ? -1.628 -0.453 -3.339 1.00 90.88 68 LEU A N 1
ATOM 546 C CA . LEU A 1 68 ? -2.688 -0.477 -4.347 1.00 90.88 68 LEU A CA 1
ATOM 547 C C . LEU A 1 68 ? -3.674 0.656 -4.141 1.00 90.88 68 LEU A C 1
ATOM 549 O O . LEU A 1 68 ? -4.156 0.872 -3.034 1.00 90.88 68 LEU A O 1
ATOM 553 N N . ILE A 1 69 ? -4.032 1.329 -5.230 1.00 90.44 69 ILE A N 1
ATOM 554 C CA . ILE A 1 69 ? -5.027 2.403 -5.187 1.00 90.44 69 ILE A CA 1
ATOM 555 C C . ILE A 1 69 ? -6.372 1.865 -4.698 1.00 90.44 69 ILE A C 1
ATOM 557 O O . ILE A 1 69 ? -6.964 2.453 -3.799 1.00 90.44 69 ILE A O 1
ATOM 561 N N . SER A 1 70 ? -6.799 0.703 -5.197 1.00 86.69 70 SER A N 1
ATOM 562 C CA . SER A 1 70 ? -8.067 0.081 -4.806 1.00 86.69 70 SER A CA 1
ATOM 563 C C . SER A 1 70 ? -8.145 -0.264 -3.315 1.00 86.69 70 SER A C 1
ATOM 565 O O . SER A 1 70 ? -9.198 -0.095 -2.708 1.00 86.69 70 SER A O 1
ATOM 567 N N . GLU A 1 71 ? -7.047 -0.715 -2.696 1.00 86.56 71 GLU A N 1
ATOM 568 C CA . GLU A 1 71 ? -7.003 -0.989 -1.251 1.00 86.56 71 GLU A CA 1
ATOM 569 C C . GLU A 1 71 ? -7.075 0.307 -0.436 1.00 86.56 71 GLU A C 1
ATOM 571 O O . GLU A 1 71 ? -7.785 0.370 0.567 1.00 86.56 71 GLU A O 1
ATOM 576 N N . LEU A 1 72 ? -6.383 1.360 -0.882 1.00 89.12 72 LEU A N 1
ATOM 577 C CA . LEU A 1 72 ? -6.430 2.676 -0.241 1.00 89.12 72 LEU A CA 1
ATOM 578 C C . LEU A 1 72 ? -7.825 3.312 -0.360 1.00 89.12 72 LEU A C 1
ATOM 580 O O . LEU A 1 72 ? -8.307 3.922 0.594 1.00 89.12 72 LEU A O 1
ATOM 584 N N . GLU A 1 73 ? -8.483 3.170 -1.510 1.00 88.56 73 GLU A N 1
ATOM 585 C CA . GLU A 1 73 ? -9.856 3.626 -1.755 1.00 88.56 73 GLU A CA 1
ATOM 586 C C . GLU A 1 73 ? -10.872 2.862 -0.911 1.00 88.56 73 GLU A C 1
ATOM 588 O O . GLU A 1 73 ? -11.715 3.486 -0.261 1.00 88.56 73 GLU A O 1
ATOM 593 N N . ALA A 1 74 ? -10.767 1.530 -0.870 1.00 84.25 74 ALA A N 1
ATOM 594 C CA . ALA A 1 74 ? -11.609 0.692 -0.026 1.00 84.25 74 ALA A CA 1
ATOM 595 C C . ALA A 1 74 ? -11.432 1.076 1.445 1.00 84.25 74 ALA A C 1
ATOM 597 O O . ALA A 1 74 ? -12.414 1.351 2.127 1.00 84.25 74 ALA A O 1
ATOM 598 N N . PHE A 1 75 ? -10.188 1.232 1.907 1.00 84.06 75 PHE A N 1
ATOM 599 C CA . PHE A 1 75 ? -9.902 1.680 3.266 1.00 84.06 75 PHE A CA 1
ATOM 600 C C . PHE A 1 75 ? -10.509 3.052 3.557 1.00 84.06 75 PHE A C 1
ATOM 602 O O . PHE A 1 75 ? -11.128 3.237 4.595 1.00 84.06 75 PHE A O 1
ATOM 609 N N . LYS A 1 76 ? -10.405 4.012 2.634 1.00 80.56 76 LYS A N 1
ATOM 610 C CA . LYS A 1 76 ? -10.999 5.348 2.793 1.00 80.56 76 LYS A CA 1
ATOM 611 C C . LYS A 1 76 ? -12.532 5.317 2.804 1.00 80.56 76 LYS A C 1
ATOM 613 O O . LYS A 1 76 ? -13.148 6.107 3.515 1.00 80.56 76 LYS A O 1
ATOM 618 N N . THR A 1 77 ? -13.132 4.397 2.051 1.00 76.94 77 THR A N 1
ATOM 619 C CA . THR A 1 77 ? -14.588 4.200 1.952 1.00 76.94 77 THR A CA 1
ATOM 620 C C . THR A 1 77 ? -15.159 3.416 3.136 1.00 76.94 77 THR A C 1
ATOM 622 O O . THR A 1 77 ? -16.297 3.651 3.533 1.00 76.94 77 THR A O 1
ATOM 625 N N . GLU A 1 78 ? -14.377 2.516 3.737 1.00 66.94 78 GLU A N 1
ATOM 626 C CA . GLU A 1 78 ? -14.743 1.732 4.927 1.00 66.94 78 GLU A CA 1
ATOM 627 C C . GLU A 1 78 ? -14.391 2.444 6.247 1.00 66.94 78 GLU A C 1
ATOM 629 O O . GLU A 1 78 ? -15.066 2.253 7.267 1.00 66.94 78 GLU A O 1
ATOM 634 N N . ALA A 1 79 ? -13.412 3.355 6.220 1.00 57.22 79 ALA A N 1
ATOM 635 C CA . ALA A 1 79 ? -13.018 4.208 7.339 1.00 57.22 79 ALA A CA 1
ATOM 636 C C . ALA A 1 79 ? -14.068 5.214 7.868 1.00 57.22 79 ALA A C 1
ATOM 638 O O . ALA A 1 79 ? -13.846 5.697 8.977 1.00 57.22 79 ALA A O 1
ATOM 639 N N . PRO A 1 80 ? -15.243 5.500 7.259 1.00 50.69 80 PRO A N 1
ATOM 640 C CA . PRO A 1 80 ? -16.302 6.250 7.941 1.00 50.69 80 PRO A CA 1
ATOM 641 C C . PRO A 1 80 ? -16.814 5.569 9.225 1.00 50.69 80 PRO A C 1
ATOM 643 O O . PRO A 1 80 ? -17.589 6.169 9.965 1.00 50.69 80 PRO A O 1
ATOM 646 N N . LYS A 1 81 ? -16.393 4.327 9.514 1.00 48.19 81 LYS A N 1
ATOM 647 C CA . LYS A 1 81 ? -16.696 3.603 10.762 1.00 48.19 81 LYS A CA 1
ATOM 648 C C . LYS A 1 81 ? -15.576 3.637 11.812 1.00 48.19 81 LYS A C 1
ATOM 650 O O . LYS A 1 81 ? -15.772 3.104 12.902 1.00 48.19 81 LYS A O 1
ATOM 655 N N . LEU A 1 82 ? -14.435 4.260 11.515 1.00 49.03 82 LEU A N 1
ATOM 656 C CA . LEU A 1 82 ? -13.330 4.484 12.449 1.00 49.03 82 LEU A CA 1
ATOM 657 C C . LEU A 1 82 ? -13.005 5.973 12.428 1.00 49.03 82 LEU A C 1
ATOM 659 O O . LEU A 1 82 ? -12.461 6.497 11.460 1.00 49.03 82 LEU A O 1
ATOM 663 N N . THR A 1 83 ? -13.389 6.682 13.485 1.00 50.81 83 THR A N 1
ATOM 664 C CA . THR A 1 83 ? -13.206 8.133 13.531 1.00 50.81 83 THR A CA 1
ATOM 665 C C . THR A 1 83 ? -11.717 8.486 13.453 1.00 50.81 83 THR A C 1
ATOM 667 O O . THR A 1 83 ? -10.859 7.717 13.891 1.00 50.81 83 THR A O 1
ATOM 670 N N . ALA A 1 84 ? -11.377 9.676 12.944 1.00 48.66 84 ALA A N 1
ATOM 671 C CA . ALA A 1 84 ? -9.997 10.184 12.973 1.00 48.66 84 ALA A CA 1
ATOM 672 C C . ALA A 1 84 ? -9.384 10.125 14.393 1.00 48.66 84 ALA A C 1
ATOM 674 O O . ALA A 1 84 ? -8.177 9.942 14.557 1.00 48.66 84 ALA A O 1
ATOM 675 N N . SER A 1 85 ? -10.233 10.195 15.422 1.00 52.94 85 SER A N 1
ATOM 676 C CA . SER A 1 85 ? -9.897 10.007 16.834 1.00 52.94 85 SER A CA 1
ATOM 677 C C . SER A 1 85 ? -9.448 8.580 17.176 1.00 52.94 85 SER A C 1
ATOM 679 O O . SER A 1 85 ? -8.555 8.416 18.006 1.00 52.94 85 SER A O 1
ATOM 681 N N . ASP A 1 86 ? -10.008 7.554 16.533 1.00 51.69 86 ASP A N 1
ATOM 682 C CA . ASP A 1 86 ? -9.638 6.146 16.734 1.00 51.69 86 ASP A CA 1
ATOM 683 C C . ASP A 1 86 ? -8.296 5.819 16.072 1.00 51.69 86 ASP A C 1
ATOM 685 O O . ASP A 1 86 ? -7.463 5.136 16.667 1.00 51.69 86 ASP A O 1
ATOM 689 N N . ILE A 1 87 ? -8.033 6.391 14.892 1.00 53.81 87 ILE A N 1
ATOM 690 C CA . ILE A 1 87 ? -6.731 6.297 14.209 1.00 53.81 87 ILE A CA 1
ATOM 691 C C . ILE A 1 87 ? -5.653 7.031 15.021 1.00 53.81 87 ILE A C 1
ATOM 693 O O . ILE A 1 87 ? -4.540 6.528 15.190 1.00 53.81 87 ILE A O 1
ATOM 697 N N . LYS A 1 88 ? -5.979 8.192 15.602 1.00 50.34 88 LYS A N 1
ATOM 698 C CA . LYS A 1 88 ? -5.060 8.932 16.478 1.00 50.34 88 LYS A CA 1
ATOM 699 C C . LYS A 1 88 ? -4.772 8.172 17.781 1.00 50.34 88 LYS A C 1
ATOM 701 O O . LYS A 1 88 ? -3.606 8.006 18.129 1.00 50.34 88 LYS A O 1
ATOM 706 N N . ARG A 1 89 ? -5.792 7.587 18.427 1.00 50.09 89 ARG A N 1
ATOM 707 C CA . ARG A 1 89 ? -5.627 6.714 19.611 1.00 50.09 89 ARG A CA 1
ATOM 708 C C . ARG A 1 89 ? -4.827 5.446 19.325 1.00 50.09 89 ARG A C 1
ATOM 710 O O . ARG A 1 89 ? -4.046 5.018 20.170 1.00 50.09 89 ARG A O 1
ATOM 717 N N . ALA A 1 90 ? -5.008 4.857 18.147 1.00 50.12 90 ALA A N 1
ATOM 718 C CA . ALA A 1 90 ? -4.227 3.720 17.675 1.00 50.12 90 ALA A CA 1
ATOM 719 C C . ALA A 1 90 ? -2.740 4.066 17.507 1.00 50.12 90 ALA A C 1
ATOM 721 O O . ALA A 1 90 ? -1.865 3.273 17.853 1.00 50.12 90 ALA A O 1
ATOM 722 N N . THR A 1 91 ? -2.466 5.280 17.026 1.00 51.72 91 THR A N 1
ATOM 723 C CA . THR A 1 91 ? -1.108 5.776 16.781 1.00 51.72 91 THR A CA 1
ATOM 724 C C . THR A 1 91 ? -0.402 6.193 18.081 1.00 51.72 91 THR A C 1
ATOM 726 O O . THR A 1 91 ? 0.801 5.983 18.214 1.00 51.72 91 THR A O 1
ATOM 729 N N . GLU A 1 92 ? -1.139 6.736 19.056 1.00 53.06 92 GLU A N 1
ATOM 730 C CA . GLU A 1 92 ? -0.604 7.188 20.352 1.00 53.06 92 GLU A CA 1
ATOM 731 C C . GLU A 1 92 ? -0.476 6.054 21.392 1.00 53.06 92 GLU A C 1
ATOM 733 O O . GLU A 1 92 ? 0.384 6.124 22.265 1.00 53.06 92 GLU A O 1
ATOM 738 N N . GLY A 1 93 ? -1.284 4.987 21.304 1.00 47.41 93 GLY A N 1
ATOM 739 C CA . GLY A 1 93 ? -1.330 3.910 22.308 1.00 47.41 93 GLY A CA 1
ATOM 740 C C . GLY A 1 93 ? -0.485 2.660 22.020 1.00 47.41 93 GLY A C 1
ATOM 741 O O . GLY A 1 93 ? -0.474 1.735 22.838 1.00 47.41 93 GLY A O 1
ATOM 742 N N . GLY A 1 94 ? 0.179 2.578 20.861 1.00 52.28 94 GLY A N 1
ATOM 743 C CA . GLY A 1 94 ? 0.836 1.345 20.404 1.00 52.28 94 GLY A CA 1
ATOM 744 C C . GLY A 1 94 ? -0.131 0.148 20.297 1.00 52.28 94 GLY A C 1
ATOM 745 O O . GLY A 1 94 ? -1.344 0.290 20.464 1.00 52.28 94 GLY A O 1
ATOM 746 N N . LYS A 1 95 ? 0.395 -1.066 20.043 1.00 48.19 95 LYS A N 1
ATOM 747 C CA . LYS A 1 95 ? -0.406 -2.304 19.857 1.00 48.19 95 LYS A CA 1
ATOM 748 C C . LYS A 1 95 ? -1.453 -2.548 20.966 1.00 48.19 95 LYS A C 1
ATOM 750 O O . LYS A 1 95 ? -2.514 -3.100 20.686 1.00 48.19 95 LYS A O 1
ATOM 755 N N . ASN A 1 96 ? -1.207 -2.070 22.188 1.00 53.16 96 ASN A N 1
ATOM 756 C CA . ASN A 1 96 ? -2.101 -2.253 23.337 1.00 53.16 96 ASN A CA 1
ATOM 757 C C . ASN A 1 96 ? -3.310 -1.292 23.349 1.00 53.16 96 ASN A C 1
ATOM 759 O O . ASN A 1 96 ? -4.362 -1.640 23.891 1.00 53.16 96 ASN A O 1
ATOM 763 N N . GLY A 1 97 ? -3.212 -0.107 22.735 1.00 50.91 97 GLY A N 1
ATOM 764 C CA . GLY A 1 97 ? -4.309 0.871 22.692 1.00 50.91 97 GLY A CA 1
ATOM 765 C C . GLY A 1 97 ? -5.452 0.456 21.762 1.00 50.91 97 GLY A C 1
ATOM 766 O O . GLY A 1 97 ? -6.626 0.613 22.099 1.00 50.91 97 GLY A O 1
ATOM 767 N N . ILE A 1 98 ? -5.110 -0.151 20.624 1.00 53.03 98 ILE A N 1
ATOM 768 C CA . ILE A 1 98 ? -6.066 -0.592 19.597 1.00 53.03 98 ILE A CA 1
ATOM 769 C C . ILE A 1 98 ? -6.898 -1.767 20.107 1.00 53.03 98 ILE A C 1
ATOM 771 O O . ILE A 1 98 ? -8.125 -1.733 20.051 1.00 53.03 98 ILE A O 1
ATOM 775 N N . GLN A 1 99 ? -6.244 -2.779 20.683 1.00 52.72 99 GLN A N 1
ATOM 776 C CA . GLN A 1 99 ? -6.931 -3.949 21.228 1.00 52.72 99 GLN A CA 1
ATOM 777 C C . GLN A 1 99 ? -7.856 -3.566 22.395 1.00 52.72 99 GLN A C 1
ATOM 779 O O . GLN A 1 99 ? -8.971 -4.081 22.500 1.00 52.72 99 GLN A O 1
ATOM 784 N N . THR A 1 100 ? -7.456 -2.585 23.212 1.00 55.31 100 THR A N 1
ATOM 785 C CA . THR A 1 100 ? -8.293 -2.032 24.289 1.00 55.31 100 THR A CA 1
ATOM 786 C C . THR A 1 100 ? -9.491 -1.245 23.744 1.00 55.31 100 THR A C 1
ATOM 788 O O . THR A 1 100 ? -10.605 -1.403 24.246 1.00 55.31 100 THR A O 1
ATOM 791 N N . ALA A 1 101 ? -9.306 -0.438 22.693 1.00 56.19 101 ALA A N 1
ATOM 792 C CA . ALA A 1 101 ? -10.387 0.318 22.056 1.00 56.19 101 ALA A CA 1
ATOM 793 C C . ALA A 1 101 ? -11.420 -0.605 21.385 1.00 56.19 101 ALA A C 1
ATOM 795 O O . ALA A 1 101 ? -12.621 -0.429 21.595 1.00 56.19 101 ALA A O 1
ATOM 796 N N . ILE A 1 102 ? -10.962 -1.642 20.676 1.00 60.19 102 ILE A N 1
ATOM 797 C CA . ILE A 1 102 ? -11.821 -2.665 20.062 1.00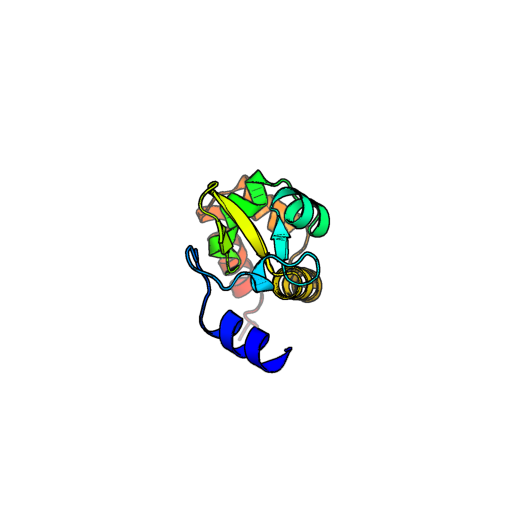 60.19 102 ILE A CA 1
ATOM 798 C C . ILE A 1 102 ? -12.594 -3.440 21.141 1.00 60.19 102 ILE A C 1
ATOM 800 O O . ILE A 1 102 ? -13.812 -3.592 21.048 1.00 60.19 102 ILE A O 1
ATOM 804 N N . THR A 1 103 ? -11.921 -3.861 22.218 1.00 59.78 103 THR A N 1
ATOM 805 C CA . THR A 1 103 ? -12.561 -4.582 23.335 1.00 59.78 103 THR A CA 1
ATOM 806 C C . THR A 1 103 ? -13.598 -3.713 24.060 1.00 59.78 103 THR A C 1
ATOM 808 O O . THR A 1 103 ? -14.656 -4.201 24.464 1.00 59.78 103 THR A O 1
ATOM 811 N N . LYS A 1 104 ? -13.342 -2.405 24.198 1.00 56.88 104 LYS A N 1
ATOM 812 C CA . LYS A 1 104 ? -14.280 -1.449 24.807 1.00 56.88 104 LYS A CA 1
ATOM 813 C C . LYS A 1 104 ? -15.493 -1.180 23.910 1.00 56.88 104 LYS A C 1
ATOM 815 O O . LYS A 1 104 ? -16.617 -1.178 24.411 1.00 56.88 104 LYS A O 1
ATOM 820 N N . ALA A 1 105 ? -15.290 -1.024 22.602 1.00 56.84 105 ALA A N 1
ATOM 821 C CA . ALA A 1 105 ? -16.373 -0.871 21.628 1.00 56.84 105 ALA A CA 1
ATOM 822 C C . ALA A 1 105 ? -17.260 -2.128 21.540 1.00 56.84 105 ALA A C 1
ATOM 824 O O . ALA A 1 105 ? -18.480 -2.015 21.423 1.00 56.84 105 ALA A O 1
ATOM 825 N N . ALA A 1 106 ? -16.673 -3.322 21.681 1.00 58.44 106 ALA A N 1
ATOM 826 C CA . ALA A 1 106 ? -17.409 -4.584 21.741 1.00 58.44 106 ALA A CA 1
ATOM 827 C C . ALA A 1 106 ? -18.231 -4.739 23.0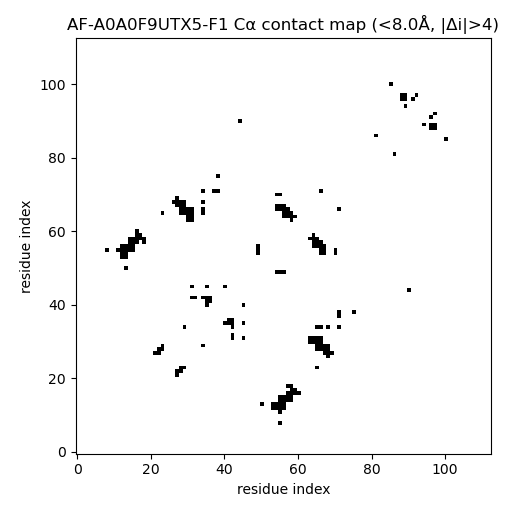38 1.00 58.44 106 ALA A C 1
ATOM 829 O O . ALA A 1 106 ? -19.353 -5.242 23.004 1.00 58.44 106 ALA A O 1
ATOM 830 N N . ARG A 1 107 ? -17.719 -4.270 24.188 1.00 54.34 107 ARG A N 1
ATOM 831 C CA . ARG A 1 107 ? -18.439 -4.330 25.478 1.00 54.34 107 ARG A CA 1
ATOM 832 C C . ARG A 1 107 ? -19.596 -3.333 25.599 1.00 54.34 107 ARG A C 1
ATOM 834 O O . ARG A 1 107 ? -20.538 -3.617 26.331 1.00 54.34 107 ARG A O 1
ATOM 841 N N . GLY A 1 108 ? -19.563 -2.212 24.878 1.00 50.91 108 GLY A N 1
ATOM 842 C CA . GLY A 1 108 ? -20.642 -1.213 24.885 1.00 50.91 108 GLY A CA 1
ATOM 843 C C . GLY A 1 108 ? -21.944 -1.660 24.203 1.00 50.91 108 GLY A C 1
ATOM 844 O O . GLY A 1 108 ? -22.960 -0.991 24.351 1.00 50.91 108 GLY A O 1
ATOM 845 N N . LYS A 1 109 ? -21.932 -2.786 23.474 1.00 51.81 109 LYS A N 1
ATOM 846 C CA . LYS A 1 109 ? -23.089 -3.344 22.750 1.00 51.81 109 LYS A CA 1
ATOM 847 C C . LYS A 1 109 ? -23.660 -4.619 23.381 1.00 51.81 109 LYS A C 1
ATOM 849 O O . LYS A 1 109 ? -24.301 -5.401 22.686 1.00 51.81 109 LYS A O 1
ATOM 854 N N . ARG A 1 110 ? -23.439 -4.867 24.675 1.00 46.44 110 ARG A N 1
ATOM 855 C CA . ARG A 1 110 ? -24.235 -5.878 25.384 1.00 46.44 110 ARG A CA 1
ATOM 856 C C . ARG A 1 110 ? -25.563 -5.239 25.807 1.00 46.44 110 ARG A C 1
ATOM 858 O O . ARG A 1 110 ? -25.530 -4.408 26.715 1.00 46.44 110 ARG A O 1
ATOM 865 N N . PRO A 1 111 ? -26.712 -5.571 25.185 1.00 50.84 111 PRO A N 1
ATOM 866 C CA . PRO A 1 111 ? -27.993 -5.274 25.808 1.00 50.84 111 PRO A CA 1
ATOM 867 C C . PRO A 1 111 ? -28.016 -5.976 27.169 1.00 50.84 111 PRO A C 1
ATOM 869 O O . PRO A 1 111 ? -27.610 -7.136 27.278 1.00 50.84 111 PRO A O 1
ATOM 872 N N . LYS A 1 112 ? -28.424 -5.245 28.211 1.00 46.88 112 LYS A N 1
ATOM 873 C CA . LYS A 1 112 ? -28.804 -5.849 29.490 1.00 46.88 112 LYS A CA 1
ATOM 874 C C . LYS A 1 112 ? -29.928 -6.843 29.189 1.00 46.88 112 LYS A C 1
ATOM 876 O O . LYS A 1 112 ? -31.008 -6.412 28.790 1.00 46.88 112 LYS A O 1
ATOM 881 N N . ALA A 1 113 ? -29.633 -8.128 29.332 1.00 46.56 113 ALA A N 1
ATOM 882 C CA . ALA A 1 113 ? -30.627 -9.126 29.693 1.00 46.56 113 ALA A CA 1
ATOM 883 C C . ALA A 1 113 ? -30.622 -9.229 31.220 1.00 46.56 113 ALA A C 1
ATOM 885 O O . ALA A 1 113 ? -29.507 -9.128 31.791 1.00 46.56 113 ALA A O 1
#